Protein AF-A0AAE1JLJ6-F1 (afdb_monomer)

pLDDT: mean 76.72, std 12.12, range [49.09, 92.06]

Solvent-accessible surface area (backbone atoms only — not comparable to full-atom values): 4425 Å² total; per-residue (Å²): 112,74,70,53,48,76,75,43,79,84,45,63,66,60,53,56,50,45,68,60,44,48,60,59,51,48,52,52,47,51,55,48,48,53,52,47,52,52,49,52,50,52,51,44,27,59,61,33,42,78,74,79,40,50,61,82,28,53,42,76,45,70,42,90,89,77,74,47,75,43,81,43,81,56,132

Foldseek 3Di:
DVVVCVVPVPPVVVVVVCVVVVVVVVVVVVVVVVVVVVVVQVVQQVVCVVVVDHPVQWDFDQDPPPRDTDTDGHD

Organism: NCBI:txid499986

Secondary structure (DSSP, 8-state):
-HHHHHH-TT-HHHHHHHHHHHHHHHHHHHHHHHHHHHHHHHHHHHHHHTTT--GGGEEEEEPTTT-PEEEEE--

Structure (mmCIF, N/CA/C/O backbone):
data_AF-A0AAE1JLJ6-F1
#
_entry.id   AF-A0AAE1JLJ6-F1
#
loop_
_atom_site.group_PDB
_atom_site.id
_atom_site.type_symbol
_atom_site.label_atom_id
_atom_site.label_alt_id
_atom_site.label_comp_id
_atom_site.label_asym_id
_atom_site.label_entity_id
_atom_site.label_seq_id
_atom_site.pdbx_PDB_ins_code
_atom_site.Cartn_x
_atom_site.Cartn_y
_atom_site.Cartn_z
_atom_site.occupancy
_atom_site.B_iso_or_equiv
_atom_site.auth_seq_id
_atom_site.auth_comp_id
_atom_site.auth_asym_id
_atom_site.auth_atom_id
_atom_site.pdbx_PDB_model_num
ATOM 1 N N . MET A 1 1 ? 10.367 -4.424 -23.469 1.00 51.59 1 MET A N 1
ATOM 2 C CA . MET A 1 1 ? 11.605 -5.210 -23.262 1.00 51.59 1 MET A CA 1
ATOM 3 C C . MET A 1 1 ? 11.367 -6.719 -23.336 1.00 51.59 1 MET A C 1
ATOM 5 O O . MET A 1 1 ? 12.012 -7.331 -24.170 1.00 51.59 1 MET A O 1
ATOM 9 N N . LYS A 1 2 ? 10.416 -7.324 -22.593 1.00 51.03 2 LYS A N 1
ATOM 10 C CA . LYS A 1 2 ? 10.077 -8.764 -22.753 1.00 51.03 2 LYS A CA 1
ATOM 11 C C . LYS A 1 2 ? 9.667 -9.156 -24.187 1.00 51.03 2 LYS A C 1
ATOM 13 O O . LYS A 1 2 ? 10.211 -10.113 -24.716 1.00 51.03 2 LYS A O 1
ATOM 18 N N . LYS A 1 3 ? 8.855 -8.326 -24.856 1.00 53.94 3 LYS A N 1
ATOM 19 C CA . LYS A 1 3 ? 8.461 -8.521 -26.268 1.00 53.94 3 LYS A CA 1
ATOM 20 C C . LYS A 1 3 ? 9.628 -8.568 -27.272 1.00 53.94 3 LYS A C 1
ATOM 22 O O . LYS A 1 3 ? 9.484 -9.140 -28.337 1.00 53.94 3 LYS A O 1
ATOM 27 N N . ILE A 1 4 ? 10.786 -7.977 -26.957 1.00 52.97 4 ILE A N 1
ATOM 28 C CA . ILE A 1 4 ? 11.943 -7.944 -27.879 1.00 52.97 4 ILE A CA 1
ATOM 29 C C . ILE A 1 4 ? 12.670 -9.299 -27.873 1.00 52.97 4 ILE A C 1
ATOM 31 O O . ILE A 1 4 ? 13.164 -9.746 -28.902 1.00 52.97 4 ILE A O 1
ATOM 35 N N . LEU A 1 5 ? 12.682 -9.978 -26.723 1.00 51.06 5 LEU A N 1
ATOM 36 C CA . LEU A 1 5 ? 13.268 -11.309 -26.560 1.00 51.06 5 LEU A CA 1
ATOM 37 C C . LEU A 1 5 ? 12.387 -12.422 -27.154 1.00 51.06 5 LEU A C 1
ATOM 39 O O . LEU A 1 5 ? 12.915 -13.466 -27.520 1.00 51.06 5 LEU A O 1
ATOM 43 N N . GLU A 1 6 ? 11.075 -12.186 -27.271 1.00 55.25 6 GLU A N 1
ATOM 44 C CA . GLU A 1 6 ? 10.133 -13.071 -27.978 1.00 55.25 6 GLU A CA 1
ATOM 45 C C . GLU A 1 6 ? 10.312 -13.015 -29.503 1.00 55.25 6 GLU A C 1
ATOM 47 O O . GLU A 1 6 ? 10.103 -14.015 -30.178 1.00 55.25 6 GLU A O 1
ATOM 52 N N . ILE A 1 7 ? 10.734 -11.864 -30.042 1.00 60.47 7 ILE A N 1
ATOM 53 C CA . ILE A 1 7 ? 10.923 -11.648 -31.487 1.00 60.47 7 ILE A CA 1
ATOM 54 C C . ILE A 1 7 ? 12.348 -12.035 -31.936 1.00 60.47 7 ILE A C 1
ATOM 56 O O . ILE A 1 7 ? 12.532 -12.494 -33.059 1.00 60.47 7 ILE A O 1
ATOM 60 N N . ALA A 1 8 ? 13.361 -11.886 -31.070 1.00 49.09 8 ALA A N 1
ATOM 61 C CA . ALA A 1 8 ? 14.757 -12.226 -31.367 1.00 49.09 8 ALA A CA 1
ATOM 62 C C . ALA A 1 8 ? 15.437 -12.937 -30.172 1.00 49.09 8 ALA A C 1
ATOM 64 O O . ALA A 1 8 ? 16.109 -12.291 -29.358 1.00 49.09 8 ALA A O 1
ATOM 65 N N . PRO A 1 9 ? 15.302 -14.273 -30.055 1.00 57.88 9 PRO A N 1
ATOM 66 C CA . PRO A 1 9 ? 15.796 -15.037 -28.904 1.00 57.88 9 PRO A CA 1
ATOM 67 C C . PRO A 1 9 ? 17.331 -15.076 -28.775 1.00 57.88 9 PRO A C 1
ATOM 69 O O . PRO A 1 9 ? 17.838 -15.362 -27.687 1.00 57.88 9 PRO A O 1
ATOM 72 N N . SER A 1 10 ? 18.068 -14.745 -29.843 1.00 57.06 10 SER A N 1
ATOM 73 C CA . SER A 1 10 ? 19.542 -14.757 -29.899 1.00 57.06 10 SER A CA 1
ATOM 74 C C . SER A 1 10 ? 20.209 -13.435 -29.493 1.00 57.06 10 SER A C 1
ATOM 76 O O . SER A 1 10 ? 21.419 -13.283 -29.648 1.00 57.06 10 SER A O 1
ATOM 78 N N . ASN A 1 11 ? 19.461 -12.454 -28.976 1.00 63.94 11 ASN A N 1
ATOM 79 C CA . ASN A 1 11 ? 20.045 -11.184 -28.547 1.00 63.94 11 ASN A CA 1
ATOM 80 C C . ASN A 1 11 ? 20.665 -11.309 -27.139 1.00 63.94 11 ASN A C 1
ATOM 82 O O . ASN A 1 11 ? 20.039 -11.006 -26.117 1.00 63.94 11 ASN A O 1
ATOM 86 N N . ASP A 1 12 ? 21.912 -11.784 -27.091 1.00 64.25 12 ASP A N 1
ATOM 87 C CA . ASP A 1 12 ? 22.695 -12.007 -25.865 1.00 64.25 12 ASP A CA 1
ATOM 88 C C . ASP A 1 12 ? 22.799 -10.736 -24.998 1.00 64.25 12 ASP A C 1
ATOM 90 O O . ASP A 1 12 ? 22.760 -10.784 -23.766 1.00 64.25 12 ASP A O 1
ATO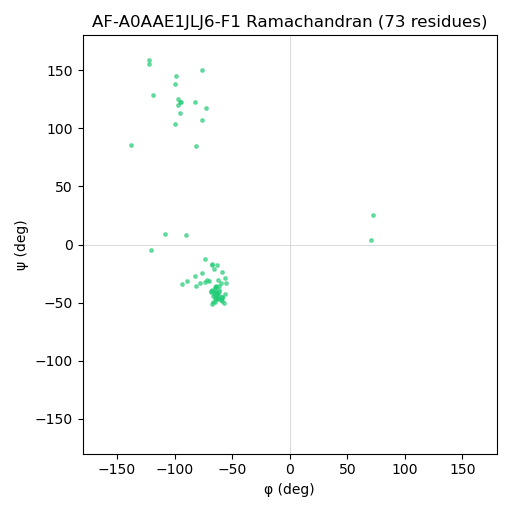M 94 N N . GLN A 1 13 ? 22.831 -9.569 -25.645 1.00 65.06 13 GLN A N 1
ATOM 95 C CA . GLN A 1 13 ? 22.865 -8.265 -24.991 1.00 65.06 13 GLN A CA 1
ATOM 96 C C . GLN A 1 13 ? 21.547 -7.948 -24.277 1.00 65.06 13 GLN A C 1
ATOM 98 O O . GLN A 1 13 ? 21.562 -7.487 -23.136 1.00 65.06 13 GLN A O 1
ATOM 103 N N . ALA A 1 14 ? 20.403 -8.269 -24.887 1.00 60.41 14 ALA A N 1
ATOM 104 C CA . ALA A 1 14 ? 19.100 -8.119 -24.243 1.00 60.41 14 ALA A CA 1
ATOM 105 C C . ALA A 1 14 ? 18.958 -9.047 -23.026 1.00 60.41 14 ALA A C 1
ATOM 107 O O . ALA A 1 14 ? 18.451 -8.609 -21.997 1.00 60.41 14 ALA A O 1
ATOM 108 N N . ARG A 1 15 ? 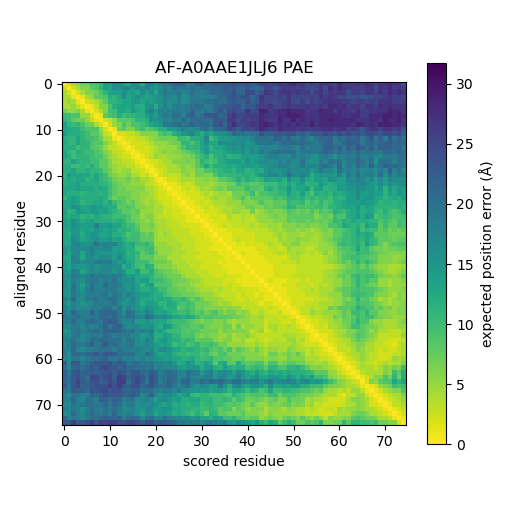19.468 -10.288 -23.092 1.00 62.69 15 ARG A N 1
ATOM 109 C CA . ARG A 1 15 ? 19.475 -11.234 -21.956 1.00 62.69 15 ARG A CA 1
ATOM 110 C C . ARG A 1 15 ? 20.337 -10.752 -20.790 1.00 62.69 15 ARG A C 1
ATOM 112 O O . ARG A 1 15 ? 19.890 -10.789 -19.644 1.00 62.69 15 ARG A O 1
ATOM 119 N N . ARG A 1 16 ? 21.555 -10.274 -21.066 1.00 66.44 16 ARG A N 1
ATOM 120 C CA . ARG A 1 16 ? 22.463 -9.730 -20.038 1.00 66.44 16 ARG A CA 1
ATOM 121 C C . ARG A 1 16 ? 21.888 -8.479 -19.383 1.00 66.44 16 ARG A C 1
ATOM 123 O O . ARG A 1 16 ? 21.937 -8.350 -18.161 1.00 66.44 16 ARG A O 1
ATOM 130 N N . THR A 1 17 ? 21.295 -7.594 -20.178 1.00 63.38 17 THR A N 1
ATOM 131 C CA . THR A 1 17 ? 20.633 -6.392 -19.672 1.00 63.38 17 THR A CA 1
ATOM 132 C C . THR A 1 17 ? 19.374 -6.739 -18.875 1.00 63.38 17 THR A C 1
ATOM 134 O O . THR A 1 17 ? 19.171 -6.153 -17.818 1.00 63.38 17 THR A O 1
ATOM 137 N N . LEU A 1 18 ? 18.574 -7.734 -19.285 1.00 65.00 18 LEU A N 1
ATOM 138 C CA . LEU A 1 18 ? 17.402 -8.175 -18.515 1.00 65.00 18 LEU A CA 1
ATOM 139 C C . LEU A 1 18 ? 17.799 -8.740 -17.147 1.00 65.00 18 LEU A C 1
ATOM 141 O O . LEU A 1 18 ? 17.226 -8.326 -16.148 1.00 65.00 18 LEU A O 1
ATOM 145 N N . ARG A 1 19 ? 18.826 -9.601 -17.084 1.00 67.06 19 ARG A N 1
ATOM 146 C CA . ARG A 1 19 ? 19.334 -10.152 -15.812 1.00 67.06 19 ARG A CA 1
ATOM 147 C C . ARG A 1 19 ? 19.822 -9.074 -14.842 1.00 67.06 19 ARG A C 1
ATOM 149 O O . ARG A 1 19 ? 19.708 -9.252 -13.638 1.00 67.06 19 ARG A O 1
ATOM 156 N N . ARG A 1 20 ? 20.372 -7.965 -15.350 1.00 69.38 20 ARG A N 1
ATOM 157 C CA . ARG A 1 20 ? 20.788 -6.818 -14.520 1.00 69.38 20 ARG A CA 1
ATOM 158 C C . ARG A 1 20 ? 19.627 -5.900 -14.147 1.00 69.38 20 ARG A C 1
ATOM 160 O O . ARG A 1 20 ? 19.616 -5.345 -13.056 1.00 69.38 20 ARG A O 1
ATOM 167 N N . LEU A 1 21 ? 18.664 -5.719 -15.046 1.00 67.31 21 LEU A N 1
ATOM 168 C CA . LEU A 1 21 ? 17.525 -4.827 -14.833 1.00 67.31 21 LEU A CA 1
ATOM 169 C C . LEU A 1 21 ? 16.406 -5.463 -14.010 1.00 67.31 21 LEU A C 1
ATOM 171 O O . LEU A 1 21 ? 15.673 -4.729 -13.362 1.00 67.31 21 LEU A O 1
ATOM 175 N N . GLU A 1 22 ? 16.252 -6.786 -14.018 1.00 69.81 22 GLU A N 1
ATOM 176 C CA . GLU A 1 22 ? 15.257 -7.493 -13.206 1.00 69.81 22 GLU A CA 1
ATOM 177 C C . GLU A 1 22 ? 15.381 -7.220 -11.702 1.00 69.81 22 GLU A C 1
ATOM 179 O O . GLU A 1 22 ? 14.367 -6.824 -11.126 1.00 69.81 22 GLU A O 1
ATOM 184 N N . PRO A 1 23 ? 16.561 -7.337 -11.058 1.00 74.81 23 PRO A N 1
ATOM 185 C CA . PRO A 1 23 ? 16.685 -7.025 -9.635 1.00 74.81 23 PRO A CA 1
ATOM 186 C C . PRO A 1 23 ? 16.429 -5.538 -9.351 1.00 74.81 23 PRO A C 1
ATOM 188 O O . PRO A 1 23 ? 15.682 -5.215 -8.434 1.00 74.81 23 PRO A O 1
ATOM 191 N N . LEU A 1 24 ? 16.928 -4.629 -10.198 1.00 73.31 24 LEU A N 1
ATOM 192 C CA . LEU A 1 24 ? 16.679 -3.186 -10.059 1.00 73.31 24 LEU A CA 1
ATOM 193 C C . LEU A 1 24 ? 15.196 -2.825 -10.242 1.00 73.31 24 LEU A C 1
ATOM 195 O O . LEU A 1 24 ? 14.672 -1.921 -9.593 1.00 73.31 24 LEU A O 1
ATOM 199 N N . ALA A 1 25 ? 14.500 -3.511 -11.147 1.00 72.25 25 ALA A N 1
ATOM 200 C CA . ALA A 1 25 ? 13.071 -3.334 -11.360 1.00 72.25 25 ALA A CA 1
ATOM 201 C C . ALA A 1 25 ? 12.246 -3.954 -10.225 1.00 72.25 25 ALA A C 1
ATOM 203 O O . ALA A 1 25 ? 11.175 -3.431 -9.922 1.00 72.25 25 ALA A O 1
ATOM 204 N N . ALA A 1 26 ? 12.719 -5.044 -9.614 1.00 76.31 26 ALA A N 1
ATOM 205 C CA . ALA A 1 26 ? 12.104 -5.649 -8.438 1.00 76.31 26 ALA A CA 1
ATOM 206 C C . ALA A 1 26 ? 12.218 -4.721 -7.222 1.00 76.31 26 ALA A C 1
ATOM 208 O O . ALA A 1 26 ? 11.192 -4.391 -6.638 1.00 76.31 26 ALA A O 1
ATOM 209 N N . GLU A 1 27 ? 13.411 -4.198 -6.939 1.00 78.56 27 GLU A N 1
ATOM 210 C CA . GLU A 1 27 ? 13.658 -3.241 -5.853 1.00 78.56 27 GLU A CA 1
ATOM 211 C C . GLU A 1 27 ? 12.824 -1.961 -6.031 1.00 78.56 27 GLU A C 1
ATOM 213 O O . GLU A 1 27 ? 12.098 -1.5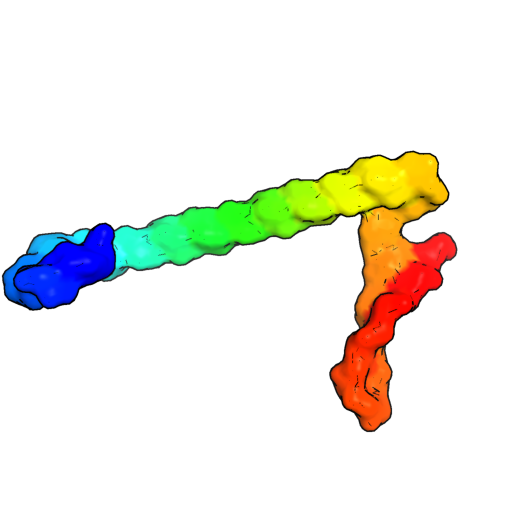39 -5.131 1.00 78.56 27 GLU A O 1
ATOM 218 N N . LYS A 1 28 ? 12.818 -1.377 -7.240 1.00 74.94 28 LYS A N 1
ATOM 219 C CA . LYS A 1 28 ? 11.959 -0.219 -7.538 1.00 74.94 28 LYS A CA 1
ATOM 220 C C . LYS A 1 28 ? 10.474 -0.541 -7.398 1.00 74.94 28 LYS A C 1
ATOM 222 O O . LYS A 1 28 ? 9.707 0.327 -6.992 1.00 74.94 28 LYS A O 1
ATOM 227 N N . ARG A 1 29 ? 10.043 -1.755 -7.756 1.00 74.44 29 ARG A N 1
ATOM 228 C CA . ARG A 1 29 ? 8.651 -2.190 -7.580 1.00 74.44 29 ARG A CA 1
ATOM 229 C C . ARG A 1 29 ? 8.288 -2.352 -6.118 1.00 74.44 29 ARG A C 1
ATOM 231 O O . ARG A 1 29 ? 7.173 -1.995 -5.768 1.00 74.44 29 ARG A O 1
ATOM 238 N N . GLU A 1 30 ? 9.176 -2.893 -5.300 1.00 80.69 30 GLU A N 1
ATOM 239 C CA . GLU A 1 30 ? 8.957 -3.056 -3.866 1.00 80.69 30 GLU A CA 1
ATOM 240 C C . GLU A 1 30 ? 8.852 -1.695 -3.180 1.00 80.69 30 GLU A C 1
ATOM 242 O O . GLU A 1 30 ? 7.823 -1.402 -2.575 1.00 80.69 30 GLU A O 1
ATOM 247 N N . LYS A 1 31 ? 9.805 -0.792 -3.440 1.00 81.81 31 LYS A N 1
ATOM 248 C CA . LYS A 1 31 ? 9.750 0.585 -2.937 1.00 81.81 31 LYS A CA 1
ATOM 249 C C . LYS A 1 31 ? 8.497 1.336 -3.403 1.00 81.81 31 LYS A C 1
ATOM 251 O O . LYS A 1 31 ? 7.819 1.976 -2.606 1.00 81.81 31 LYS A O 1
ATOM 256 N N . MET A 1 32 ? 8.137 1.232 -4.687 1.00 77.44 32 MET A N 1
ATOM 257 C CA . MET A 1 32 ? 6.894 1.837 -5.187 1.00 77.44 32 MET A CA 1
ATOM 258 C C . MET A 1 32 ? 5.650 1.217 -4.548 1.00 77.44 32 MET A C 1
ATOM 260 O O . MET A 1 32 ? 4.690 1.940 -4.306 1.00 77.44 32 MET A O 1
ATOM 264 N N . LYS A 1 33 ? 5.637 -0.093 -4.271 1.00 83.69 33 LYS A N 1
ATOM 265 C CA . LYS A 1 33 ? 4.521 -0.745 -3.574 1.00 83.69 33 LYS A CA 1
ATOM 266 C C . LYS A 1 33 ? 4.372 -0.208 -2.157 1.00 83.69 33 LYS A C 1
ATOM 268 O O . LYS A 1 33 ? 3.256 0.130 -1.784 1.00 83.69 33 LYS A O 1
ATOM 273 N N . GLU A 1 34 ? 5.459 -0.094 -1.400 1.00 86.06 34 GLU A N 1
ATOM 274 C CA . GLU A 1 34 ? 5.430 0.483 -0.051 1.00 86.06 34 GLU A CA 1
ATOM 275 C C . GLU A 1 34 ? 4.912 1.924 -0.069 1.00 86.06 34 GLU A C 1
ATOM 277 O O . GLU A 1 34 ? 3.977 2.256 0.662 1.00 86.06 34 GLU A O 1
ATOM 282 N N . GLU A 1 35 ? 5.438 2.764 -0.966 1.00 85.75 35 GLU A N 1
ATOM 283 C CA . GLU A 1 35 ? 4.971 4.143 -1.127 1.00 85.75 35 GLU A CA 1
ATOM 284 C C . GLU A 1 35 ? 3.494 4.208 -1.546 1.00 85.75 35 GLU A C 1
ATOM 286 O O . GLU A 1 35 ? 2.744 5.058 -1.064 1.00 85.75 35 GLU A O 1
ATOM 291 N N . MET A 1 36 ? 3.046 3.311 -2.430 1.00 88.81 36 MET A N 1
ATOM 292 C CA . MET A 1 36 ? 1.646 3.229 -2.850 1.00 88.81 36 MET A CA 1
ATOM 293 C C . MET A 1 36 ? 0.733 2.788 -1.708 1.00 88.81 36 MET A C 1
ATOM 295 O O . MET A 1 36 ? -0.310 3.404 -1.509 1.00 88.81 36 MET A O 1
ATOM 299 N N . ILE A 1 37 ? 1.119 1.776 -0.929 1.00 89.56 37 ILE A N 1
ATOM 300 C CA . ILE A 1 37 ? 0.367 1.329 0.251 1.00 89.56 37 ILE A CA 1
ATOM 301 C C . ILE A 1 37 ? 0.279 2.465 1.273 1.00 89.56 37 ILE A C 1
ATOM 303 O O . ILE A 1 37 ? -0.805 2.750 1.781 1.00 89.56 37 ILE A O 1
ATOM 307 N N . GLY A 1 38 ? 1.385 3.173 1.518 1.00 90.00 38 GLY A N 1
ATOM 308 C CA . GLY A 1 38 ? 1.411 4.349 2.386 1.00 90.00 38 GLY A CA 1
ATOM 309 C C . GLY A 1 38 ? 0.469 5.455 1.903 1.00 90.00 38 GLY A C 1
ATOM 310 O O . GLY A 1 38 ? -0.317 5.985 2.688 1.00 90.00 38 GLY A O 1
ATOM 311 N N . LYS A 1 39 ? 0.471 5.762 0.599 1.00 90.81 39 LYS A N 1
ATOM 312 C CA . LYS A 1 39 ? -0.451 6.740 -0.007 1.00 90.81 39 LYS A CA 1
ATOM 313 C C . LYS A 1 39 ? -1.912 6.312 0.100 1.00 90.81 39 LYS A C 1
ATOM 315 O O . LYS A 1 39 ? -2.756 7.137 0.435 1.00 90.81 39 LYS A O 1
ATOM 320 N N . LEU A 1 40 ? -2.218 5.039 -0.150 1.00 92.06 40 LEU A N 1
ATOM 321 C CA . LEU A 1 40 ? -3.570 4.494 -0.007 1.00 92.06 40 LEU A CA 1
ATOM 322 C C . LEU A 1 40 ? -4.048 4.577 1.448 1.00 92.06 40 LEU A C 1
ATOM 324 O O . LEU A 1 40 ? -5.179 4.993 1.692 1.00 92.06 40 LEU A O 1
ATOM 328 N N . LYS A 1 41 ? -3.174 4.268 2.414 1.00 89.00 41 LYS A N 1
ATOM 329 C CA . LYS A 1 41 ? -3.461 4.424 3.845 1.00 89.00 41 LYS A CA 1
ATOM 330 C C . LYS A 1 41 ? -3.727 5.885 4.208 1.00 89.00 41 LYS A C 1
ATOM 332 O O . LYS A 1 41 ? -4.724 6.178 4.860 1.00 89.00 41 LYS A O 1
ATOM 337 N N . ALA A 1 42 ? -2.884 6.807 3.744 1.00 89.25 42 ALA A N 1
ATOM 338 C CA . ALA A 1 42 ? -3.061 8.239 3.979 1.00 89.25 42 ALA A CA 1
ATOM 339 C C . ALA A 1 42 ? -4.373 8.769 3.376 1.00 89.25 42 ALA A C 1
ATOM 341 O O . ALA A 1 42 ? -5.084 9.536 4.022 1.00 89.25 42 ALA A O 1
ATOM 342 N N . MET A 1 43 ? -4.732 8.320 2.171 1.00 91.31 43 MET A N 1
ATOM 343 C CA . MET A 1 43 ? -6.006 8.660 1.535 1.00 91.31 43 MET A CA 1
ATOM 344 C C . MET A 1 43 ? -7.197 8.127 2.341 1.00 91.31 43 MET A C 1
ATOM 346 O O . MET A 1 43 ? -8.143 8.872 2.596 1.00 91.31 43 MET A O 1
ATOM 350 N N . GLY A 1 44 ? -7.134 6.870 2.793 1.00 88.00 44 GLY A N 1
ATOM 351 C CA . GLY A 1 44 ? -8.145 6.283 3.672 1.00 88.00 44 GLY A CA 1
ATOM 352 C C . GLY A 1 44 ? -8.298 7.069 4.974 1.00 88.00 44 GLY A C 1
ATOM 353 O O . GLY A 1 44 ? -9.412 7.424 5.344 1.00 88.00 44 GLY A O 1
ATOM 354 N N . ASN A 1 45 ? -7.186 7.436 5.613 1.00 90.31 45 ASN A N 1
ATOM 355 C CA . ASN A 1 45 ? -7.180 8.255 6.826 1.00 90.31 45 ASN A CA 1
ATOM 356 C C . ASN A 1 45 ? -7.727 9.667 6.588 1.00 90.31 45 ASN A C 1
ATOM 358 O O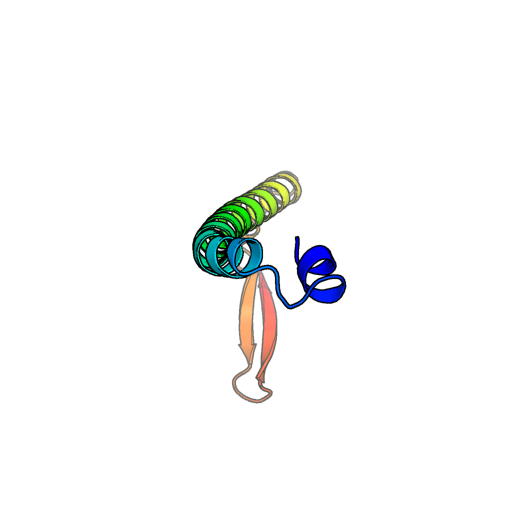 . ASN A 1 45 ? -8.408 10.203 7.452 1.00 90.31 45 ASN A O 1
ATOM 362 N N . SER A 1 46 ? -7.479 10.272 5.425 1.00 90.00 46 SER A N 1
ATOM 363 C CA . SER A 1 46 ? -8.041 11.583 5.079 1.00 90.00 46 SER A CA 1
ATOM 364 C C . SER A 1 46 ? -9.564 11.529 4.937 1.00 90.00 46 SER A C 1
ATOM 366 O O . SER A 1 46 ? -10.263 12.399 5.454 1.00 90.00 46 SER A O 1
ATOM 368 N N . LEU A 1 47 ? -10.091 10.486 4.288 1.00 89.38 47 LEU A N 1
ATOM 369 C CA . LEU A 1 47 ? -11.530 10.259 4.149 1.00 89.38 47 LEU A CA 1
ATOM 370 C C . LEU A 1 47 ? -12.192 9.930 5.491 1.00 89.38 47 LEU A C 1
ATOM 372 O O . LEU A 1 47 ? -13.172 10.573 5.860 1.00 89.38 47 LEU A O 1
ATOM 376 N N . LEU A 1 48 ? -11.645 8.963 6.229 1.00 88.19 48 LEU A N 1
ATOM 377 C CA . LEU A 1 48 ? -12.177 8.506 7.515 1.00 88.19 48 LEU A CA 1
ATOM 378 C C . LEU A 1 48 ? -12.005 9.548 8.625 1.00 88.19 48 LEU A C 1
ATOM 380 O O . LEU A 1 48 ? -12.867 9.670 9.495 1.00 88.19 48 LEU A O 1
ATOM 384 N N . GLY A 1 49 ? -10.949 10.359 8.559 1.00 87.00 49 GLY A N 1
ATOM 385 C CA . GLY A 1 49 ? -10.666 11.420 9.522 1.00 87.00 49 GLY A CA 1
ATOM 386 C C . GLY A 1 49 ? -11.754 12.490 9.554 1.00 87.00 49 GLY A C 1
ATOM 387 O O . GLY A 1 49 ? -12.059 13.018 10.620 1.00 87.00 49 GLY A O 1
ATOM 388 N N . ARG A 1 50 ? -12.439 12.734 8.425 1.00 88.75 50 ARG A N 1
ATOM 389 C CA . ARG A 1 50 ? -13.618 13.624 8.366 1.00 88.75 50 ARG A CA 1
ATOM 390 C C . ARG A 1 50 ? -14.795 13.121 9.208 1.00 88.75 50 ARG A C 1
ATOM 392 O O . ARG A 1 50 ? -15.681 13.905 9.527 1.00 88.75 50 ARG A O 1
ATOM 399 N N . PHE A 1 51 ? -14.786 11.843 9.578 1.00 87.94 51 PHE A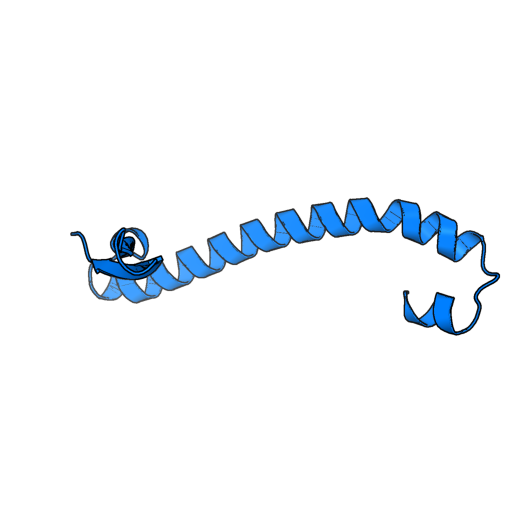 N 1
ATOM 400 C CA . PHE A 1 51 ? -15.771 11.195 10.441 1.00 87.94 51 PHE A CA 1
ATOM 401 C C . PHE A 1 51 ? -15.207 10.866 11.837 1.00 87.94 51 PHE A C 1
ATOM 403 O O . PHE A 1 51 ? -15.851 10.157 12.607 1.00 87.94 51 PHE A O 1
ATOM 410 N N . GLY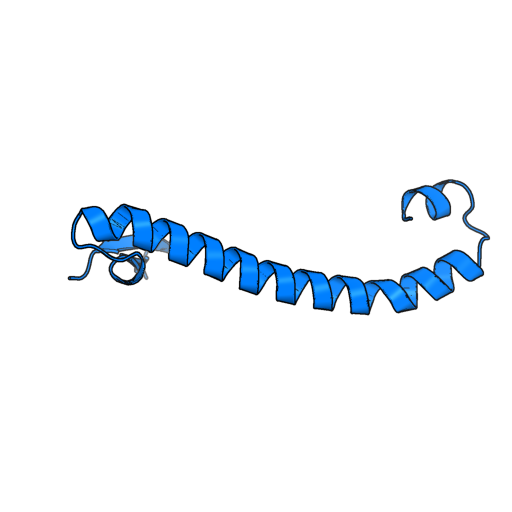 A 1 52 ? -14.006 11.354 12.178 1.00 86.31 52 GLY A N 1
ATOM 411 C CA . GLY A 1 52 ? -13.340 11.060 13.451 1.00 86.31 52 GLY A CA 1
ATOM 412 C C . GLY A 1 52 ? -12.797 9.630 13.562 1.00 86.31 52 GLY A C 1
ATOM 413 O O . GLY A 1 52 ? -12.693 9.106 14.670 1.00 86.31 52 GLY A O 1
ATOM 414 N N . MET A 1 53 ? -12.487 8.985 12.431 1.00 88.06 53 MET A N 1
ATOM 4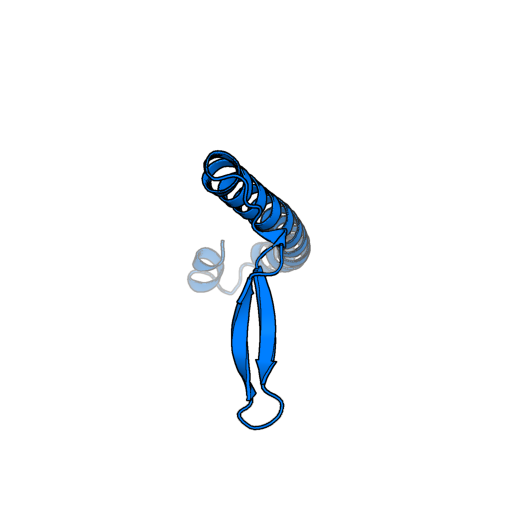15 C CA . MET A 1 53 ? -11.980 7.609 12.353 1.00 88.06 53 MET A CA 1
ATOM 416 C C . MET A 1 53 ? -10.619 7.540 11.638 1.00 88.06 53 MET A C 1
ATOM 418 O O . MET A 1 53 ? -10.280 8.419 10.851 1.00 88.06 53 MET A O 1
ATOM 422 N N . SER A 1 54 ? -9.856 6.469 11.871 1.00 85.75 54 SER A N 1
ATOM 423 C CA . SER A 1 54 ? -8.630 6.125 11.129 1.00 85.75 54 SER A CA 1
ATOM 424 C C . SER A 1 54 ? -8.768 4.737 10.499 1.00 85.75 54 SER A C 1
ATOM 426 O O . SER A 1 54 ? -9.502 3.897 11.016 1.00 85.75 54 SER A O 1
ATOM 428 N N . VAL A 1 55 ? -8.033 4.461 9.418 1.00 81.31 55 VAL A N 1
ATOM 429 C CA . VAL A 1 55 ? -7.828 3.098 8.893 1.00 81.31 55 VAL A CA 1
ATOM 430 C C . VAL A 1 55 ? -7.236 2.193 9.981 1.00 81.31 55 VAL A C 1
ATOM 432 O O . VAL A 1 55 ? -7.521 1.003 10.002 1.00 81.31 55 VAL A O 1
ATOM 435 N N . ASP A 1 56 ? -6.475 2.757 10.923 1.00 85.12 56 ASP A N 1
ATOM 436 C CA . ASP A 1 56 ? -5.898 2.019 12.056 1.00 85.12 56 ASP A CA 1
ATOM 437 C C . ASP A 1 56 ? -6.953 1.475 13.032 1.00 85.12 56 ASP A C 1
ATOM 439 O O . ASP A 1 56 ? -6.691 0.510 13.743 1.00 85.12 56 ASP A O 1
ATOM 443 N N . ASN A 1 57 ? -8.160 2.044 13.029 1.00 87.31 57 ASN A N 1
ATOM 444 C CA . ASN A 1 57 ? -9.260 1.571 13.865 1.00 87.31 57 ASN A CA 1
ATOM 445 C C . ASN A 1 57 ? -9.852 0.256 13.334 1.00 87.31 57 ASN A C 1
ATOM 447 O O . ASN A 1 57 ? -10.655 -0.371 14.015 1.00 87.31 57 ASN A O 1
ATOM 451 N N . PHE A 1 58 ? -9.506 -0.158 12.111 1.00 87.62 58 PHE A N 1
ATOM 452 C CA . PHE A 1 58 ? -10.004 -1.383 11.495 1.00 87.62 58 PHE A CA 1
ATOM 453 C C . PHE A 1 58 ? -8.966 -2.496 11.639 1.00 87.62 58 PHE A C 1
ATOM 455 O O . PHE A 1 58 ? -7.972 -2.549 10.915 1.00 87.62 58 PHE A O 1
ATOM 462 N N . GLN A 1 59 ? -9.212 -3.421 12.560 1.00 85.06 59 GLN A N 1
ATOM 463 C CA . GLN A 1 59 ? -8.367 -4.583 12.785 1.00 85.06 59 GLN A CA 1
ATOM 464 C C . GLN A 1 59 ? -8.928 -5.799 12.046 1.00 85.06 59 GLN A C 1
ATOM 466 O O . GLN A 1 59 ? -10.077 -6.188 12.243 1.00 85.06 59 GLN A O 1
ATOM 471 N N . ALA A 1 60 ? -8.104 -6.434 11.215 1.00 84.56 60 ALA A N 1
ATOM 472 C CA . ALA A 1 60 ? -8.438 -7.735 10.651 1.00 84.56 60 ALA 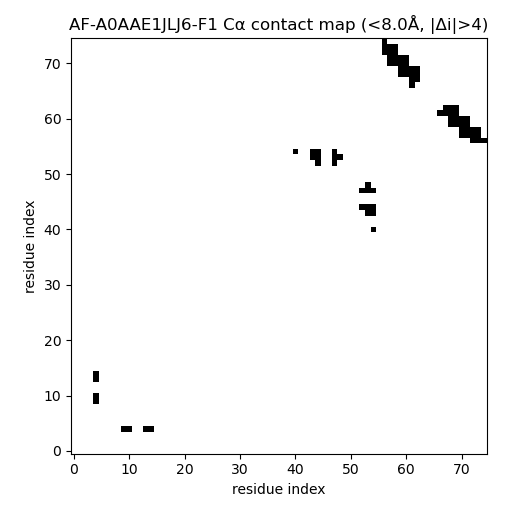A CA 1
ATOM 473 C C . ALA A 1 60 ? -8.246 -8.815 11.727 1.00 84.56 60 ALA A C 1
ATOM 475 O O . ALA A 1 60 ? -7.118 -9.148 12.091 1.00 84.56 60 ALA A O 1
ATOM 476 N N . VAL A 1 61 ? -9.345 -9.353 12.245 1.00 84.19 61 VAL A N 1
ATOM 477 C CA . VAL A 1 61 ? -9.352 -10.446 13.216 1.00 84.19 61 VAL A CA 1
ATOM 478 C C . VAL A 1 61 ? -9.530 -11.752 12.451 1.00 84.19 61 VAL A C 1
ATOM 480 O O . VAL A 1 61 ? -10.481 -11.929 11.690 1.00 84.19 61 VAL A O 1
ATOM 483 N N . LYS A 1 62 ? -8.582 -12.674 12.615 1.00 81.50 62 LYS A N 1
ATOM 484 C CA . LYS A 1 62 ? -8.682 -14.007 12.022 1.00 81.50 62 LYS A CA 1
ATOM 485 C C . LYS A 1 62 ? -9.543 -14.879 12.925 1.00 81.50 62 LYS A C 1
ATOM 487 O O . LYS A 1 62 ? -9.195 -15.066 14.088 1.00 81.50 62 LYS A O 1
ATOM 492 N N . ASP A 1 63 ? -10.623 -15.429 12.386 1.00 80.06 63 ASP A N 1
ATOM 493 C CA . ASP A 1 63 ? -11.419 -16.416 13.105 1.00 80.06 63 ASP A CA 1
ATOM 494 C C . ASP A 1 63 ? -10.639 -17.746 13.158 1.00 80.06 63 ASP A C 1
ATOM 496 O O . ASP A 1 63 ? -10.325 -18.320 12.104 1.00 80.06 63 ASP A O 1
ATOM 500 N N . PRO A 1 64 ? -10.280 -18.235 14.359 1.00 77.44 64 PRO A N 1
ATOM 501 C CA . PRO A 1 64 ? -9.486 -19.448 14.514 1.00 77.44 64 PRO A CA 1
ATOM 502 C C . PRO A 1 64 ? -10.224 -20.722 14.076 1.00 77.44 64 PRO A C 1
ATOM 504 O O . PRO A 1 64 ? -9.563 -21.726 13.824 1.00 77.44 64 PRO A O 1
ATOM 507 N N . ASN A 1 65 ? -11.555 -20.699 13.944 1.00 76.69 65 ASN A N 1
ATOM 508 C CA . ASN A 1 65 ? -12.357 -21.894 13.668 1.00 76.69 65 ASN A CA 1
ATOM 509 C C . ASN A 1 65 ? -12.618 -22.123 12.174 1.00 76.69 65 ASN A C 1
ATOM 511 O O . ASN A 1 65 ? -12.698 -23.261 11.723 1.00 76.69 65 ASN A O 1
ATOM 515 N N . ILE A 1 66 ? -12.760 -21.044 11.405 1.00 79.00 66 ILE A N 1
ATOM 516 C CA . ILE A 1 66 ? -13.187 -21.080 9.992 1.00 79.00 66 ILE A CA 1
ATOM 517 C C . ILE A 1 66 ? -12.150 -20.479 9.036 1.00 79.00 66 ILE A C 1
ATOM 519 O O . ILE A 1 66 ? -12.320 -20.534 7.821 1.00 79.00 66 ILE A O 1
ATOM 523 N N . GLY A 1 67 ? -11.055 -19.914 9.562 1.00 78.12 67 GLY A N 1
ATOM 524 C CA . GLY A 1 67 ? -9.966 -19.348 8.761 1.00 78.12 67 GLY A CA 1
ATOM 525 C C . GLY A 1 67 ? -10.323 -18.055 8.019 1.00 78.12 67 GLY A C 1
ATOM 526 O O . GLY A 1 67 ? -9.487 -17.534 7.280 1.00 78.12 67 GLY A O 1
ATOM 527 N N . SER A 1 68 ? -11.532 -17.524 8.214 1.00 81.00 68 SER A N 1
ATOM 528 C CA . SER A 1 68 ? -11.981 -16.260 7.634 1.00 81.00 68 SER A CA 1
ATOM 529 C C . SER A 1 68 ? -11.376 -15.059 8.359 1.00 81.00 68 SER A C 1
ATOM 531 O O . SER A 1 68 ? -11.140 -15.093 9.566 1.00 81.00 68 SER A O 1
ATOM 533 N N . TYR A 1 69 ? -11.181 -13.967 7.625 1.00 81.31 69 TYR A N 1
ATOM 534 C CA . TYR A 1 69 ? -10.798 -12.675 8.187 1.00 81.31 69 TYR A CA 1
ATOM 535 C C . TYR A 1 69 ? -12.052 -11.815 8.359 1.00 81.31 69 TYR A C 1
ATOM 537 O O . TYR A 1 69 ? -12.742 -11.535 7.379 1.00 81.31 69 TYR A O 1
ATOM 545 N N . SER A 1 70 ? -12.348 -11.396 9.587 1.00 84.12 70 SER A N 1
ATOM 546 C CA . SER A 1 70 ? -13.355 -10.376 9.876 1.00 84.12 70 SER A CA 1
ATOM 547 C C . SER A 1 70 ? -12.668 -9.030 10.097 1.00 84.12 70 SER A C 1
ATOM 549 O O . SER A 1 70 ? -11.554 -8.960 10.611 1.00 84.12 70 SER A O 1
ATOM 551 N N . ILE A 1 71 ? -13.305 -7.941 9.675 1.00 85.50 71 ILE A N 1
ATOM 552 C CA . ILE A 1 71 ? -12.822 -6.589 9.961 1.00 85.50 71 ILE A CA 1
ATOM 553 C C . ILE A 1 71 ? -13.569 -6.102 11.204 1.00 85.50 71 ILE A C 1
ATOM 555 O O . ILE A 1 71 ? -14.782 -5.904 11.156 1.00 85.50 71 ILE A O 1
ATOM 559 N N . SER A 1 72 ? -12.854 -5.922 12.312 1.00 84.62 72 SER A N 1
ATOM 560 C CA . SER A 1 72 ? -13.373 -5.365 13.561 1.00 84.62 72 SER A CA 1
ATOM 561 C C . SER A 1 72 ? -12.991 -3.895 13.678 1.00 84.62 72 SER A C 1
ATOM 563 O O . SER A 1 72 ? -11.850 -3.531 13.409 1.00 84.62 72 SER A O 1
ATOM 565 N N . PHE A 1 73 ? -13.919 -3.051 14.125 1.00 86.19 73 PHE A N 1
ATOM 566 C CA . PHE A 1 73 ? -13.631 -1.654 14.443 1.00 86.19 73 PHE A CA 1
ATOM 567 C C . PHE A 1 73 ? -13.332 -1.506 15.942 1.00 86.19 73 PHE A C 1
ATOM 569 O O . PHE A 1 73 ? -14.164 -1.873 16.770 1.00 86.19 73 PHE A O 1
ATOM 576 N N . GLN A 1 74 ? -12.157 -0.984 16.288 1.00 77.81 74 GLN A N 1
ATOM 577 C CA . GLN A 1 74 ? -11.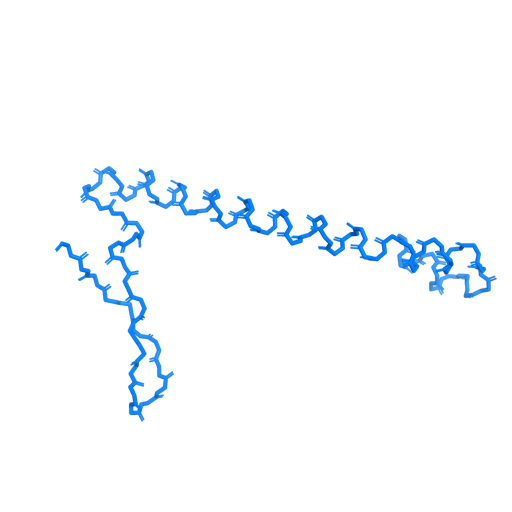734 -0.661 17.651 1.00 77.81 74 GLN A CA 1
ATOM 578 C C . GLN A 1 74 ? -11.453 0.841 17.733 1.00 77.81 74 GLN A C 1
ATOM 580 O O . GLN A 1 74 ? -10.750 1.389 16.884 1.00 77.81 74 GLN A O 1
ATOM 585 N N . ARG A 1 75 ? -12.048 1.513 18.720 1.00 70.06 75 ARG A N 1
ATOM 586 C CA . ARG A 1 75 ? -11.976 2.966 18.907 1.00 70.06 75 ARG A CA 1
ATOM 587 C C . ARG A 1 75 ? -11.335 3.306 20.240 1.00 70.06 75 ARG A C 1
ATOM 589 O O . ARG A 1 75 ? -11.580 2.538 21.195 1.00 70.06 75 ARG A O 1
#

Mean predicted aligned error: 11.46 Å

Radius of gyration: 21.42 Å; Cα contacts (8 Å, |Δi|>4): 40; chains: 1; bounding box: 39×36×50 Å

InterPro domains:
  IPR052769 Tetratricopeptide repeat domain-containing protein [PTHR46014] (1-75)

Sequence (75 aa):
MKKILEIAPSNDQARRTLRRLEPLAAEKREKMKEEMIGKLKAMGNSLLGRFGMSVDNFQAVKDPNIGSYSISFQR